Protein AF-A0AB34P4U0-F1 (afdb_monomer)

Mean predicted aligned error: 8.4 Å

Structure (mmCIF, N/CA/C/O backbone):
data_AF-A0AB34P4U0-F1
#
_entry.id   AF-A0AB34P4U0-F1
#
loop_
_atom_site.group_PDB
_atom_site.id
_atom_site.type_symbol
_atom_site.label_atom_id
_atom_site.label_alt_id
_atom_site.label_comp_id
_atom_site.label_asym_id
_atom_site.label_entity_id
_atom_site.label_seq_id
_atom_site.pdbx_PDB_ins_code
_atom_site.Cartn_x
_atom_site.Cartn_y
_atom_site.Cartn_z
_atom_site.occupancy
_atom_site.B_iso_or_equiv
_atom_site.auth_seq_id
_atom_site.auth_comp_id
_atom_site.auth_asym_id
_atom_site.auth_atom_id
_atom_site.pdbx_PDB_model_num
ATOM 1 N N . MET A 1 1 ? 11.676 13.262 -8.058 1.00 59.66 1 MET A N 1
ATOM 2 C CA . MET A 1 1 ? 11.036 12.887 -6.774 1.00 59.66 1 MET A CA 1
ATOM 3 C C . MET A 1 1 ? 10.911 14.036 -5.768 1.00 59.66 1 MET A C 1
ATOM 5 O O . MET A 1 1 ? 10.515 13.788 -4.641 1.00 59.66 1 MET A O 1
ATOM 9 N N . ILE A 1 2 ? 11.193 15.288 -6.144 1.00 65.25 2 ILE A N 1
ATOM 10 C CA . ILE A 1 2 ? 11.276 16.386 -5.168 1.00 65.25 2 ILE A CA 1
ATOM 11 C C . ILE A 1 2 ? 9.886 16.738 -4.607 1.00 65.25 2 ILE A C 1
ATOM 13 O O . ILE A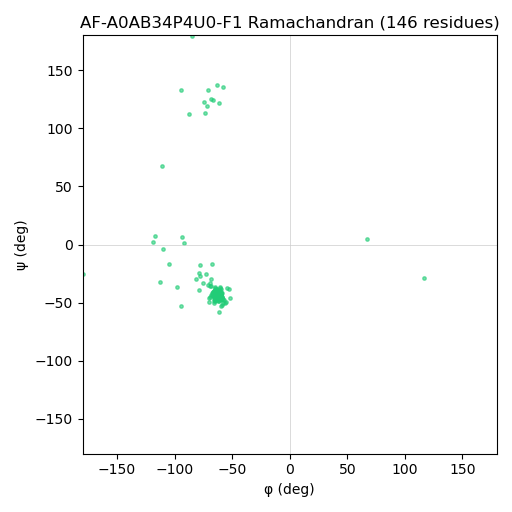 1 2 ? 9.716 16.788 -3.397 1.00 65.25 2 ILE A O 1
ATOM 17 N N . LEU A 1 3 ? 8.862 16.860 -5.457 1.00 67.06 3 LEU A N 1
ATOM 18 C CA . LEU A 1 3 ? 7.540 17.333 -5.025 1.00 67.06 3 LEU A CA 1
ATOM 19 C C . LEU A 1 3 ? 6.797 16.395 -4.039 1.00 67.06 3 LEU A C 1
ATOM 21 O O . LEU A 1 3 ? 6.332 16.893 -3.015 1.00 67.06 3 LEU A O 1
ATOM 25 N N . PRO A 1 4 ? 6.711 15.061 -4.255 1.00 68.62 4 PRO A N 1
ATOM 26 C CA . PRO A 1 4 ? 6.029 14.178 -3.305 1.00 68.62 4 PRO A CA 1
ATOM 27 C C . PRO A 1 4 ? 6.761 14.103 -1.964 1.00 68.62 4 PRO A C 1
ATOM 29 O O . PRO A 1 4 ? 6.124 14.152 -0.922 1.00 68.62 4 PRO A O 1
ATOM 32 N N . CYS A 1 5 ? 8.095 14.033 -1.974 1.00 72.19 5 CYS A N 1
ATOM 33 C CA . CYS A 1 5 ? 8.879 13.928 -0.745 1.00 72.19 5 CYS A CA 1
ATOM 34 C C . CYS A 1 5 ? 8.834 15.211 0.095 1.00 72.19 5 CYS A C 1
ATOM 36 O O . CYS A 1 5 ? 8.801 15.121 1.317 1.00 72.19 5 CYS A O 1
ATOM 38 N N . VAL A 1 6 ? 8.799 16.388 -0.539 1.00 73.44 6 VAL A N 1
ATOM 39 C CA . VAL A 1 6 ? 8.772 17.683 0.164 1.00 73.44 6 VAL A CA 1
ATOM 40 C C . VAL A 1 6 ? 7.443 17.920 0.884 1.00 73.44 6 VAL A C 1
ATOM 42 O O . VAL A 1 6 ? 7.441 18.518 1.952 1.00 73.44 6 VAL A O 1
ATOM 45 N N . ILE A 1 7 ? 6.324 17.432 0.340 1.00 76.38 7 ILE A N 1
ATOM 46 C CA . ILE A 1 7 ? 4.995 17.649 0.934 1.00 76.38 7 ILE A CA 1
ATOM 47 C C . ILE A 1 7 ? 4.605 16.480 1.848 1.00 76.38 7 ILE A C 1
ATOM 49 O O . ILE A 1 7 ? 4.285 16.676 3.019 1.00 76.38 7 ILE A O 1
ATOM 53 N N . LEU A 1 8 ? 4.663 15.245 1.341 1.00 75.88 8 LEU A N 1
ATOM 54 C CA . LEU A 1 8 ? 4.221 14.063 2.089 1.00 75.88 8 LEU A CA 1
ATOM 55 C C . LEU A 1 8 ? 5.241 13.611 3.138 1.00 75.88 8 LEU A C 1
ATOM 57 O O . LEU A 1 8 ? 4.845 13.009 4.129 1.00 75.88 8 LEU A O 1
ATOM 61 N N . GLY A 1 9 ? 6.535 13.884 2.951 1.00 77.38 9 GLY A N 1
ATOM 62 C CA . GLY A 1 9 ? 7.580 13.484 3.899 1.00 77.38 9 GLY A CA 1
ATOM 63 C C . GLY A 1 9 ? 7.393 14.117 5.282 1.00 77.38 9 GLY A C 1
ATOM 64 O O . GLY A 1 9 ? 7.211 13.380 6.255 1.00 77.38 9 GLY A O 1
ATOM 65 N N . PRO A 1 10 ? 7.358 15.461 5.384 1.00 82.12 10 PRO A N 1
ATOM 66 C CA . PRO A 1 10 ? 7.103 16.152 6.646 1.00 82.12 10 PRO A CA 1
ATOM 67 C C . PRO A 1 10 ? 5.752 15.774 7.256 1.00 82.12 10 PRO A C 1
ATOM 69 O O . PRO A 1 10 ? 5.681 15.502 8.450 1.00 82.12 10 PRO A O 1
ATOM 72 N N . MET A 1 11 ? 4.696 15.667 6.441 1.00 79.25 11 MET A N 1
ATOM 73 C CA . MET A 1 11 ? 3.387 15.206 6.915 1.00 79.25 11 MET A CA 1
ATOM 74 C C . MET A 1 11 ? 3.436 13.798 7.519 1.00 79.25 11 MET A C 1
ATOM 76 O O . MET A 1 11 ? 2.844 13.565 8.569 1.00 79.25 11 MET A O 1
ATOM 80 N N . GLY A 1 12 ? 4.147 12.862 6.884 1.00 75.88 12 GLY A N 1
ATOM 81 C CA . GLY A 1 12 ? 4.312 11.501 7.388 1.00 75.88 12 GLY A CA 1
ATOM 82 C C . GLY A 1 12 ? 5.044 11.462 8.731 1.00 75.88 12 GLY A C 1
ATOM 83 O O . GLY A 1 12 ? 4.601 10.764 9.641 1.00 75.88 12 GLY A O 1
ATOM 84 N N . MET A 1 13 ? 6.115 12.252 8.887 1.00 81.81 13 MET A N 1
ATOM 85 C CA . MET A 1 13 ? 6.836 12.367 10.164 1.00 81.81 13 MET A CA 1
ATOM 86 C C . MET A 1 13 ? 5.979 13.012 11.256 1.00 81.81 13 MET A C 1
ATOM 88 O O . MET A 1 13 ? 5.977 12.526 12.384 1.00 81.81 13 MET A O 1
ATOM 92 N N . LEU A 1 14 ? 5.227 14.066 10.926 1.00 83.00 14 LEU A N 1
ATOM 93 C CA . LEU A 1 14 ? 4.339 14.743 11.873 1.00 83.00 14 LEU A CA 1
ATOM 94 C C . LEU A 1 14 ? 3.218 13.821 12.355 1.00 83.00 14 LEU A C 1
ATOM 96 O O . LEU A 1 14 ? 2.983 13.736 13.555 1.00 83.00 14 LEU A O 1
ATOM 100 N N . LEU A 1 15 ? 2.566 13.092 11.447 1.00 79.69 15 LEU A N 1
ATOM 101 C CA . LEU A 1 15 ? 1.505 12.145 11.798 1.00 79.69 15 LEU A CA 1
ATOM 102 C C . LEU A 1 15 ? 2.033 10.986 12.645 1.00 79.69 15 LEU A C 1
ATOM 104 O O . LEU A 1 15 ? 1.398 10.606 13.626 1.00 79.69 15 LEU A O 1
ATOM 108 N N . PHE A 1 16 ? 3.208 10.451 12.310 1.00 77.44 16 PHE A N 1
ATOM 109 C CA . PHE A 1 16 ? 3.815 9.372 13.084 1.00 77.44 16 PHE A CA 1
ATOM 110 C C . PHE A 1 16 ? 4.255 9.838 14.481 1.00 77.44 16 PHE A C 1
ATOM 112 O O . PHE A 1 16 ? 3.978 9.165 15.470 1.00 77.44 16 PHE A O 1
ATOM 119 N N . GLY A 1 17 ? 4.878 11.016 14.581 1.00 79.31 17 GLY A N 1
ATOM 120 C CA . GLY A 1 17 ? 5.289 11.602 15.858 1.00 79.31 17 GLY A CA 1
ATOM 121 C C . GLY A 1 17 ? 4.106 11.980 16.753 1.00 79.31 17 GLY A C 1
ATOM 122 O O . GLY A 1 17 ? 4.093 11.631 17.931 1.00 79.31 17 GLY A O 1
ATOM 123 N N . ALA A 1 18 ? 3.082 12.627 16.188 1.00 77.12 18 ALA A N 1
ATOM 124 C CA . ALA A 1 18 ? 1.852 12.964 16.905 1.00 77.12 18 ALA A CA 1
ATOM 125 C C . ALA A 1 18 ? 1.072 11.710 17.326 1.00 77.12 18 ALA A C 1
ATOM 127 O O . ALA A 1 18 ? 0.506 11.673 18.417 1.00 77.12 18 ALA A O 1
ATOM 128 N N . GLY A 1 19 ? 1.076 10.666 16.491 1.00 76.25 19 GLY A N 1
ATOM 129 C CA . GLY A 1 19 ? 0.485 9.375 16.819 1.00 76.25 19 GLY A CA 1
ATOM 130 C C . GLY A 1 19 ? 1.157 8.723 18.023 1.00 76.25 19 GLY A C 1
ATOM 131 O O . GLY A 1 19 ? 0.465 8.339 18.962 1.00 76.25 19 GLY A O 1
ATOM 132 N N . LEU A 1 20 ? 2.494 8.666 18.047 1.00 80.25 20 LEU A N 1
ATOM 133 C CA . LEU A 1 20 ? 3.237 8.115 19.181 1.00 80.25 20 LEU A CA 1
ATOM 134 C C . LEU A 1 20 ? 2.956 8.892 20.473 1.00 80.25 20 LEU A C 1
ATOM 136 O O . LEU A 1 20 ? 2.626 8.271 21.481 1.00 80.25 20 LEU A O 1
ATOM 140 N N . ASP A 1 21 ? 3.000 10.227 20.446 1.00 79.56 21 ASP A N 1
ATOM 141 C CA . ASP A 1 21 ? 2.720 11.042 21.640 1.00 79.56 21 ASP A CA 1
ATOM 142 C C . ASP A 1 21 ? 1.272 10.856 22.146 1.00 79.56 21 ASP A C 1
ATOM 144 O O . ASP A 1 21 ? 1.030 10.747 23.350 1.00 79.56 21 ASP A O 1
ATOM 148 N N . ALA A 1 22 ? 0.301 10.723 21.235 1.00 74.38 22 ALA A N 1
ATOM 149 C CA . ALA A 1 22 ? -1.103 10.488 21.578 1.00 74.38 22 ALA A CA 1
ATOM 150 C C . ALA A 1 22 ? -1.374 9.079 22.142 1.00 74.38 22 ALA A C 1
ATOM 152 O O . ALA A 1 22 ? -2.211 8.936 23.040 1.00 74.38 22 ALA A O 1
ATOM 153 N N . VAL A 1 23 ? -0.657 8.051 21.662 1.00 72.44 23 VAL A N 1
ATOM 154 C CA . VAL A 1 23 ? -0.749 6.680 22.199 1.00 72.44 23 VAL A CA 1
ATOM 155 C C . VAL A 1 23 ? -0.296 6.629 23.660 1.00 72.44 23 VAL A C 1
ATOM 157 O O . VAL A 1 23 ? -0.932 5.946 24.462 1.00 72.44 23 VAL A O 1
ATOM 160 N N . PHE A 1 24 ? 0.764 7.358 24.023 1.00 70.88 24 PHE A N 1
ATOM 161 C CA . PHE A 1 24 ? 1.325 7.309 25.377 1.00 70.88 24 PHE A CA 1
ATOM 162 C C . PHE A 1 24 ? 0.545 8.123 26.415 1.00 70.88 24 PHE A C 1
ATOM 164 O O . PHE A 1 24 ? 0.637 7.814 27.601 1.00 70.88 24 PHE A O 1
ATOM 171 N N . LYS A 1 25 ? -0.210 9.154 26.008 1.00 67.38 25 LYS A N 1
ATOM 172 C CA . LYS A 1 25 ? -0.768 10.125 26.964 1.00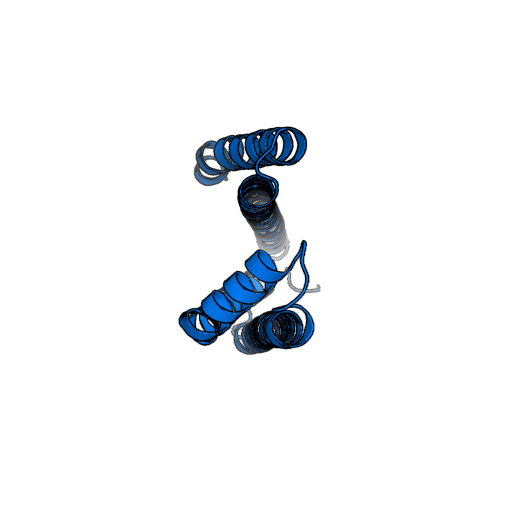 67.38 25 LYS A CA 1
ATOM 173 C C . LYS A 1 25 ? -2.214 9.902 27.393 1.00 67.38 25 LYS A C 1
ATOM 175 O O . LYS A 1 25 ? -2.497 10.203 28.547 1.00 67.38 25 LYS A O 1
ATOM 180 N N . THR A 1 26 ? -3.140 9.446 26.537 1.00 59.41 26 THR A N 1
ATOM 181 C CA . THR A 1 26 ? -4.545 9.160 26.962 1.00 59.41 26 THR A CA 1
ATOM 182 C C . THR A 1 26 ? -5.469 8.641 25.853 1.00 59.41 26 THR A C 1
ATOM 184 O O . THR A 1 26 ? -6.444 7.959 26.148 1.00 59.41 26 THR A O 1
ATOM 187 N N . GLN A 1 27 ? -5.203 8.949 24.578 1.00 61.97 27 GLN A N 1
ATOM 188 C CA . GLN A 1 27 ? -6.109 8.668 23.452 1.00 61.97 27 GLN A CA 1
ATOM 189 C C . GLN A 1 27 ? -5.528 7.580 22.536 1.00 61.97 27 GLN A C 1
ATOM 191 O O . GLN A 1 27 ? -5.172 7.833 21.383 1.00 61.97 27 GLN A O 1
ATOM 196 N N . GLN A 1 28 ? -5.442 6.350 23.057 1.00 68.56 28 GLN A N 1
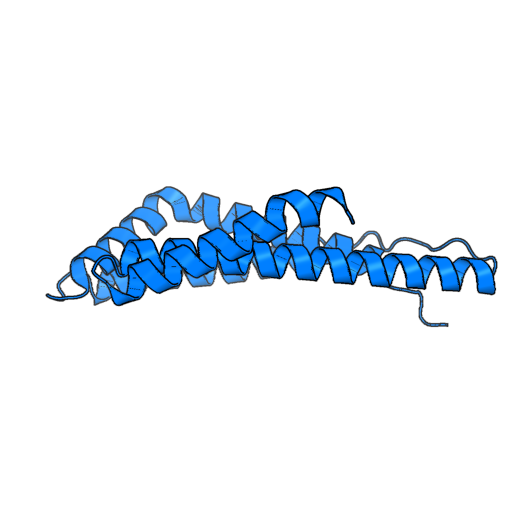ATOM 197 C CA . GLN A 1 28 ? -4.814 5.205 22.377 1.00 68.56 28 GLN A CA 1
ATOM 198 C C . GLN A 1 28 ? -5.361 4.963 20.960 1.00 68.56 28 GLN A C 1
ATOM 200 O O . GLN A 1 28 ? -4.597 4.667 20.044 1.00 68.56 28 GLN A O 1
ATOM 205 N N . LEU A 1 29 ? -6.669 5.139 20.757 1.00 68.62 29 LEU A N 1
ATOM 206 C CA . LEU A 1 29 ? -7.335 4.890 19.476 1.00 68.62 29 LEU A CA 1
ATOM 207 C C . LEU A 1 29 ? -6.944 5.927 18.412 1.00 68.62 29 LEU A C 1
ATOM 209 O O . LEU A 1 29 ? -6.505 5.563 17.322 1.00 68.62 29 LEU A O 1
ATOM 213 N N . MET A 1 30 ? -7.022 7.218 18.745 1.00 72.94 30 MET A N 1
ATOM 214 C CA . MET A 1 30 ? -6.610 8.294 17.836 1.00 72.94 30 MET A CA 1
ATOM 215 C C . MET A 1 30 ? -5.109 8.242 17.552 1.00 72.94 30 MET A C 1
ATOM 217 O O . MET A 1 30 ? -4.692 8.412 16.408 1.00 72.94 30 MET A O 1
ATOM 221 N N . GLY A 1 31 ? -4.297 7.930 18.566 1.00 77.69 31 GLY A N 1
ATOM 222 C CA . GLY A 1 31 ? -2.862 7.737 18.392 1.00 77.69 31 GLY A CA 1
ATOM 223 C C . GLY A 1 31 ? -2.529 6.604 17.415 1.00 77.69 31 GLY A C 1
ATOM 224 O O . GLY A 1 31 ? -1.696 6.785 16.528 1.00 77.69 31 GLY A O 1
ATOM 225 N N . LEU A 1 32 ? -3.232 5.467 17.500 1.00 78.12 32 LEU A N 1
ATOM 226 C CA . LEU A 1 32 ? -3.080 4.361 16.550 1.00 78.12 32 LEU A CA 1
ATOM 227 C C . LEU A 1 32 ? -3.451 4.776 15.123 1.00 78.12 32 LEU A C 1
ATOM 229 O O . LEU A 1 32 ? -2.698 4.479 14.196 1.00 78.12 32 LEU A O 1
ATOM 233 N N . VAL A 1 33 ? -4.564 5.493 14.937 1.00 80.75 33 VAL A N 1
ATOM 234 C CA . VAL A 1 33 ? -4.990 5.981 13.613 1.00 80.75 33 VAL A CA 1
ATOM 235 C C . VAL A 1 33 ? -3.923 6.887 12.991 1.00 80.75 33 VAL A C 1
ATOM 237 O O . VAL A 1 33 ? -3.557 6.694 11.829 1.00 80.75 33 VAL A O 1
ATOM 240 N N . TYR A 1 34 ? -3.365 7.825 13.760 1.00 80.81 34 TYR A N 1
ATOM 241 C CA . TYR A 1 34 ? -2.296 8.706 13.281 1.00 80.81 34 TYR A CA 1
ATOM 242 C C . TYR A 1 34 ? -0.996 7.948 12.971 1.00 80.81 34 TYR A C 1
ATOM 244 O O . TYR A 1 34 ? -0.385 8.191 11.927 1.00 80.81 34 TYR A O 1
ATOM 252 N N . CYS A 1 35 ? -0.615 6.969 13.799 1.00 82.94 35 CYS A N 1
ATOM 253 C CA . CYS A 1 35 ? 0.530 6.091 13.537 1.00 82.94 35 CYS A CA 1
ATOM 254 C C . CYS A 1 35 ? 0.363 5.288 12.239 1.00 82.94 35 CYS A C 1
ATOM 256 O O . CYS A 1 35 ? 1.279 5.254 11.413 1.00 82.94 35 CYS A 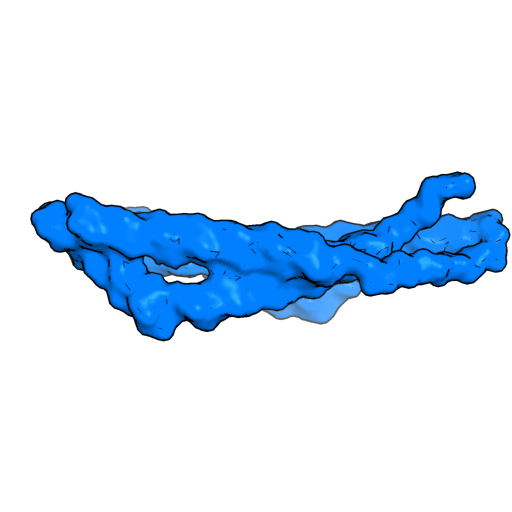O 1
ATOM 258 N N . PHE A 1 36 ? -0.807 4.674 12.024 1.00 83.12 36 PHE A N 1
ATOM 259 C CA . PHE A 1 36 ? -1.108 3.956 10.783 1.00 83.12 36 PHE A CA 1
ATOM 260 C C . PHE A 1 36 ? -1.068 4.888 9.569 1.00 83.12 36 PHE A C 1
ATOM 262 O O . PHE A 1 36 ? -0.471 4.535 8.551 1.00 83.12 36 PHE A O 1
ATOM 269 N N . GLY A 1 37 ? -1.626 6.097 9.683 1.00 83.44 37 GLY A N 1
ATOM 270 C CA . GLY A 1 37 ? -1.546 7.117 8.636 1.00 83.44 37 GLY A CA 1
ATOM 271 C C . GLY A 1 37 ? -0.102 7.486 8.280 1.00 83.44 37 GLY A C 1
ATOM 272 O O . GLY A 1 37 ? 0.267 7.483 7.104 1.00 83.44 37 GLY A O 1
ATOM 273 N N . GLY A 1 38 ? 0.743 7.724 9.289 1.00 81.44 38 GLY A N 1
ATOM 274 C CA . GLY A 1 38 ? 2.169 8.002 9.101 1.00 81.44 38 GLY A CA 1
ATOM 275 C C . GLY A 1 38 ? 2.916 6.860 8.401 1.00 81.44 38 GLY A C 1
ATOM 276 O O . GLY A 1 38 ? 3.641 7.095 7.432 1.00 81.44 38 GLY A O 1
ATOM 277 N N . LEU A 1 39 ? 2.686 5.609 8.820 1.00 86.12 39 LEU A N 1
ATOM 278 C CA . LEU A 1 39 ? 3.287 4.419 8.198 1.00 86.12 39 LEU A CA 1
ATOM 279 C C . LEU A 1 39 ? 2.845 4.224 6.740 1.00 86.12 39 LEU A C 1
ATOM 281 O O . LEU A 1 39 ? 3.660 3.864 5.884 1.00 86.12 39 LEU A O 1
ATOM 285 N N . LEU A 1 40 ? 1.574 4.484 6.424 1.00 85.12 40 LEU A N 1
ATOM 286 C CA . LEU A 1 40 ? 1.065 4.411 5.052 1.00 85.12 40 LEU A CA 1
ATOM 287 C C . LEU A 1 40 ? 1.729 5.453 4.145 1.00 85.12 40 LEU A C 1
ATOM 289 O O . LEU A 1 40 ? 2.138 5.130 3.031 1.00 85.12 40 LEU A O 1
ATOM 293 N N . ILE A 1 41 ? 1.912 6.681 4.631 1.00 84.75 41 ILE A N 1
ATOM 294 C CA . ILE A 1 41 ? 2.602 7.732 3.874 1.00 84.75 41 ILE A CA 1
ATOM 295 C C . ILE A 1 41 ? 4.076 7.365 3.657 1.00 84.75 41 ILE A C 1
ATOM 297 O O . ILE A 1 41 ? 4.592 7.488 2.543 1.00 84.75 41 ILE A O 1
ATOM 301 N N . PHE A 1 42 ? 4.752 6.859 4.690 1.00 83.69 42 PHE A N 1
ATOM 302 C CA . PHE A 1 42 ? 6.161 6.480 4.600 1.00 83.69 42 PHE A CA 1
ATOM 303 C C . PHE A 1 42 ? 6.390 5.296 3.647 1.00 83.69 42 PHE A C 1
ATOM 305 O O . PHE A 1 42 ? 7.295 5.320 2.805 1.00 83.69 42 PHE A O 1
ATOM 312 N N . SER A 1 43 ? 5.536 4.273 3.722 1.00 84.69 43 SER A N 1
ATOM 313 C CA . SER A 1 43 ? 5.582 3.125 2.809 1.00 84.69 43 SER A CA 1
ATOM 314 C C . SER A 1 43 ? 5.278 3.534 1.365 1.00 84.69 43 SER A C 1
ATOM 316 O O . SER A 1 43 ? 5.978 3.096 0.450 1.00 84.69 43 SER A O 1
ATOM 318 N N . PHE A 1 44 ? 4.323 4.442 1.145 1.00 86.31 44 PHE A N 1
ATOM 319 C CA . PHE A 1 44 ? 4.037 5.005 -0.174 1.00 86.31 44 PHE A CA 1
ATOM 320 C C . PHE A 1 44 ? 5.235 5.765 -0.765 1.00 86.31 44 PHE A C 1
ATOM 322 O O . PHE A 1 44 ? 5.595 5.550 -1.926 1.00 86.31 44 PHE A O 1
ATOM 329 N N . LEU A 1 45 ? 5.897 6.615 0.026 1.00 86.50 45 LEU A N 1
ATOM 330 C CA . LEU A 1 45 ? 7.105 7.329 -0.401 1.00 86.50 45 LEU A CA 1
ATOM 331 C C . LEU A 1 45 ? 8.248 6.364 -0.741 1.00 86.50 45 LEU A C 1
ATOM 333 O O . LEU A 1 45 ? 8.881 6.499 -1.790 1.00 86.50 45 LEU A O 1
ATOM 337 N N . THR A 1 46 ? 8.463 5.348 0.097 1.00 86.94 46 THR A N 1
ATOM 338 C CA . THR A 1 46 ? 9.467 4.296 -0.136 1.00 86.94 46 THR A CA 1
ATOM 339 C C . THR A 1 46 ? 9.180 3.518 -1.423 1.00 86.94 46 THR A C 1
ATOM 341 O O . THR A 1 46 ? 10.081 3.250 -2.227 1.00 86.94 46 THR A O 1
ATOM 344 N N . PHE A 1 47 ? 7.911 3.196 -1.672 1.00 87.88 47 PHE A N 1
ATOM 345 C CA . PHE A 1 47 ? 7.476 2.550 -2.904 1.00 87.88 47 PHE A CA 1
ATOM 346 C C . PHE A 1 47 ? 7.752 3.430 -4.131 1.00 87.88 47 PHE A C 1
ATOM 348 O O . PHE A 1 47 ? 8.335 2.957 -5.109 1.00 87.88 47 PHE A O 1
ATOM 355 N N . CYS A 1 48 ? 7.427 4.724 -4.063 1.00 87.44 48 CYS A N 1
ATOM 356 C CA . CYS A 1 48 ? 7.738 5.682 -5.125 1.00 87.44 48 CYS A CA 1
ATOM 357 C C . CYS A 1 48 ? 9.248 5.783 -5.389 1.00 87.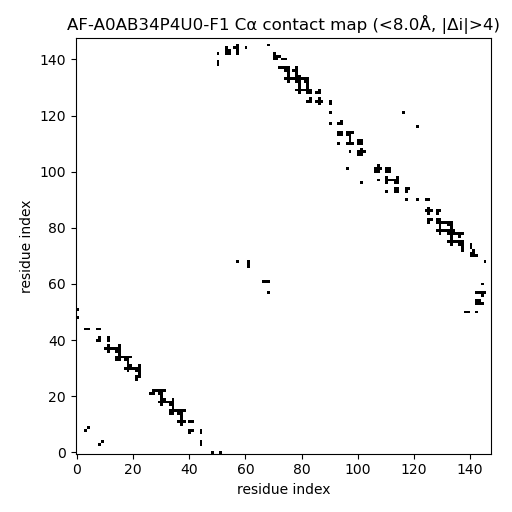44 48 CYS A C 1
ATOM 359 O O . CYS A 1 48 ? 9.662 5.825 -6.549 1.00 87.44 48 CYS A O 1
ATOM 361 N N . LEU A 1 49 ? 10.072 5.776 -4.334 1.00 86.38 49 LEU A N 1
ATO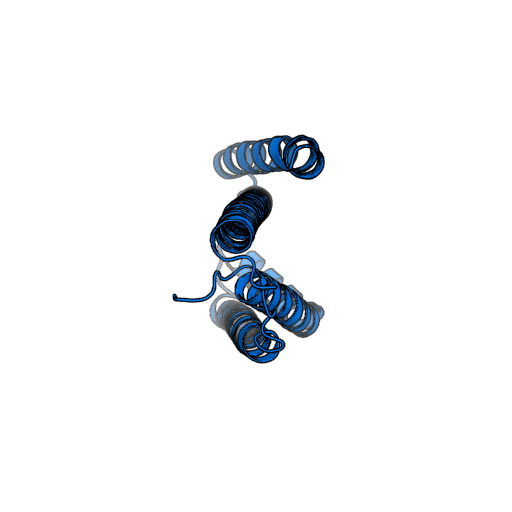M 362 C CA . LEU A 1 49 ? 11.532 5.785 -4.450 1.00 86.38 49 LEU A CA 1
ATOM 363 C C . LEU A 1 49 ? 12.042 4.549 -5.175 1.00 86.38 49 LEU A C 1
ATOM 365 O O . LEU A 1 49 ? 12.850 4.647 -6.098 1.00 86.38 49 LEU A O 1
ATOM 369 N N . THR A 1 50 ? 11.505 3.391 -4.814 1.00 88.88 50 THR A N 1
ATOM 370 C CA . THR A 1 50 ? 11.892 2.128 -5.435 1.00 88.88 50 THR A CA 1
ATOM 371 C C . THR A 1 50 ? 11.501 2.105 -6.912 1.00 88.88 50 THR A C 1
ATOM 373 O O . THR A 1 50 ? 12.317 1.740 -7.757 1.00 88.88 50 THR A O 1
ATOM 376 N N . LEU A 1 51 ? 10.294 2.564 -7.262 1.00 88.38 51 LEU A N 1
ATOM 377 C CA . LEU A 1 51 ? 9.884 2.702 -8.663 1.00 88.38 51 LEU A CA 1
ATOM 378 C C . LEU A 1 51 ? 10.790 3.664 -9.439 1.00 88.38 51 LEU A C 1
ATOM 380 O O . LEU A 1 51 ? 11.123 3.386 -10.590 1.00 88.38 51 LEU A O 1
ATOM 384 N N . HIS A 1 52 ? 11.215 4.767 -8.820 1.00 87.88 52 HIS A N 1
ATOM 385 C CA . HIS A 1 52 ? 12.118 5.725 -9.448 1.00 87.88 52 HIS A CA 1
ATOM 386 C C . HIS A 1 52 ? 13.492 5.111 -9.736 1.00 87.88 52 HIS A C 1
ATOM 388 O O . HIS A 1 52 ? 13.968 5.203 -10.866 1.00 87.88 52 HIS A O 1
ATOM 394 N N . ILE A 1 53 ? 14.092 4.418 -8.762 1.00 87.56 53 ILE A N 1
ATOM 395 C CA . ILE A 1 53 ? 15.376 3.718 -8.938 1.00 87.56 53 ILE A CA 1
ATOM 396 C C . ILE A 1 53 ? 15.269 2.684 -10.062 1.00 87.56 53 ILE A C 1
ATOM 398 O O . ILE A 1 53 ? 16.121 2.630 -10.948 1.00 87.56 53 ILE A O 1
ATOM 402 N N . ARG A 1 54 ? 14.193 1.893 -10.078 1.00 88.81 54 ARG A N 1
ATOM 403 C CA . ARG A 1 54 ? 13.969 0.892 -11.127 1.00 88.81 54 ARG A CA 1
ATOM 404 C C . ARG A 1 54 ? 13.781 1.530 -12.505 1.00 88.81 54 ARG A C 1
ATOM 406 O O . ARG A 1 54 ? 14.336 1.036 -13.481 1.00 88.81 54 ARG A O 1
ATOM 413 N N . ALA A 1 55 ? 13.087 2.663 -12.594 1.00 86.56 55 ALA A N 1
ATOM 414 C CA . ALA A 1 55 ? 12.979 3.419 -13.841 1.00 86.56 55 ALA A CA 1
ATOM 415 C C . ALA A 1 55 ? 14.349 3.923 -14.341 1.00 86.56 55 ALA A C 1
ATOM 417 O O . ALA A 1 55 ? 14.632 3.816 -15.534 1.00 86.56 55 ALA A O 1
ATOM 418 N N . GLN A 1 56 ? 15.227 4.392 -13.444 1.00 87.81 56 GLN A N 1
ATOM 419 C CA . GLN A 1 56 ? 16.604 4.769 -13.798 1.00 87.81 56 GLN A CA 1
ATOM 420 C C . GLN A 1 56 ? 17.417 3.566 -14.304 1.00 87.81 56 GLN A C 1
ATOM 422 O O . GLN A 1 56 ? 18.163 3.685 -15.274 1.00 87.81 56 GLN A O 1
ATOM 427 N N . GLN A 1 57 ? 17.237 2.384 -13.707 1.00 87.56 57 GLN A N 1
ATOM 428 C CA . GLN A 1 57 ? 17.889 1.153 -14.169 1.00 87.56 57 GLN A CA 1
ATOM 429 C C . GLN A 1 57 ? 17.417 0.730 -15.567 1.00 87.56 57 GLN A C 1
ATOM 431 O O . GLN A 1 57 ? 18.239 0.342 -16.396 1.00 87.56 57 GLN A O 1
ATOM 436 N N . VAL A 1 58 ? 16.114 0.835 -15.854 1.00 87.50 58 VAL A N 1
ATOM 437 C CA . VAL A 1 58 ? 15.560 0.569 -17.195 1.00 87.50 58 VAL A CA 1
ATOM 438 C C . VAL A 1 58 ? 16.140 1.541 -18.222 1.00 87.50 58 VAL A C 1
ATOM 440 O O . VAL A 1 58 ? 16.514 1.121 -19.315 1.00 87.50 58 VAL A O 1
ATOM 443 N N . TRP A 1 59 ? 16.270 2.821 -17.865 1.00 86.12 59 TRP A N 1
ATOM 444 C CA . TRP A 1 59 ? 16.899 3.821 -18.725 1.00 86.12 59 TRP A CA 1
ATOM 445 C C . TRP A 1 59 ? 18.372 3.497 -19.000 1.00 86.12 59 TRP A C 1
ATOM 447 O O . TRP A 1 59 ? 18.798 3.466 -20.151 1.00 86.12 59 TRP A O 1
ATOM 457 N N . ALA A 1 60 ? 19.141 3.162 -17.962 1.00 87.88 60 ALA A N 1
ATOM 458 C CA . ALA A 1 60 ? 20.536 2.758 -18.115 1.00 87.88 60 ALA A CA 1
ATOM 459 C C . ALA A 1 60 ? 20.688 1.504 -18.996 1.00 87.88 60 ALA A C 1
ATOM 461 O O . ALA A 1 60 ? 21.610 1.422 -19.807 1.00 87.88 60 ALA A O 1
ATOM 462 N N . TRP A 1 61 ? 19.774 0.535 -18.876 1.00 88.31 61 TRP A N 1
ATOM 463 C CA . TRP A 1 61 ? 19.732 -0.641 -19.749 1.00 88.31 61 TRP A CA 1
ATOM 464 C C . TRP A 1 61 ? 19.428 -0.269 -21.207 1.00 88.31 61 TRP A C 1
ATOM 466 O O . TRP A 1 61 ? 20.099 -0.767 -22.115 1.00 88.31 61 TRP A O 1
ATOM 476 N N . HIS A 1 62 ? 18.466 0.630 -21.433 1.00 87.00 62 HIS A N 1
ATOM 477 C CA . HIS A 1 62 ? 18.111 1.120 -22.766 1.00 87.00 62 HIS A CA 1
ATOM 478 C C . HIS A 1 62 ? 19.307 1.795 -23.448 1.00 87.00 62 HIS A C 1
ATOM 480 O O . HIS A 1 62 ? 19.654 1.429 -24.568 1.00 87.00 62 HIS A O 1
ATOM 486 N N . VAL A 1 63 ? 20.001 2.694 -22.740 1.00 88.62 63 VAL A N 1
ATOM 487 C CA . VAL A 1 63 ? 21.197 3.390 -23.249 1.00 88.62 63 VAL A CA 1
ATOM 488 C C . VAL A 1 63 ? 22.323 2.409 -23.600 1.00 88.62 63 VAL A C 1
ATOM 490 O O . VAL A 1 63 ? 23.020 2.608 -24.588 1.00 88.62 63 VAL A O 1
ATOM 493 N N . ARG A 1 64 ? 22.491 1.323 -22.833 1.00 88.06 64 ARG A N 1
ATOM 494 C CA . ARG A 1 64 ? 23.537 0.314 -23.090 1.00 88.06 64 ARG A CA 1
ATOM 495 C C . ARG A 1 64 ? 23.232 -0.620 -24.259 1.00 88.06 64 ARG A C 1
ATOM 497 O O . ARG A 1 64 ? 24.159 -1.103 -24.895 1.00 88.06 64 ARG A O 1
ATOM 504 N N . THR A 1 65 ? 21.962 -0.940 -24.496 1.00 87.12 65 THR A N 1
ATOM 505 C CA . THR A 1 65 ? 21.562 -1.967 -25.476 1.00 87.12 65 THR A CA 1
ATOM 506 C C . THR A 1 65 ? 20.988 -1.394 -26.767 1.00 87.12 65 THR A C 1
ATOM 508 O O . THR A 1 65 ? 20.864 -2.127 -27.745 1.00 87.12 65 THR A O 1
ATOM 511 N N . GLY A 1 66 ? 20.587 -0.119 -26.775 1.00 85.44 66 GLY A N 1
ATOM 512 C CA . GLY A 1 66 ? 19.893 0.522 -27.895 1.00 85.44 66 GLY A CA 1
ATOM 513 C C . GLY A 1 66 ? 18.482 -0.024 -28.159 1.00 85.44 66 GLY A C 1
ATOM 514 O O . GLY A 1 66 ? 17.842 0.371 -29.130 1.00 85.44 66 GLY A O 1
ATOM 515 N N . ARG A 1 67 ? 17.970 -0.940 -27.323 1.00 82.69 67 ARG A N 1
ATOM 516 C CA . ARG A 1 67 ? 16.670 -1.603 -27.519 1.00 82.69 67 ARG A CA 1
ATOM 517 C C . ARG A 1 67 ? 15.561 -0.887 -26.768 1.00 82.69 67 ARG A C 1
ATOM 519 O O . ARG A 1 67 ? 15.702 -0.607 -25.581 1.00 82.69 67 ARG A O 1
ATOM 526 N N . ILE A 1 68 ? 14.428 -0.643 -27.423 1.00 82.19 68 ILE A N 1
ATOM 527 C CA . ILE A 1 68 ? 13.264 0.005 -26.800 1.00 82.19 68 ILE A CA 1
ATOM 528 C C . ILE A 1 68 ? 12.645 -0.940 -25.749 1.00 82.19 68 ILE A C 1
ATOM 530 O O . ILE A 1 68 ? 12.314 -2.081 -26.085 1.00 82.19 68 ILE A O 1
ATOM 534 N N . PRO A 1 69 ? 12.467 -0.508 -24.484 1.00 76.75 69 PRO A N 1
ATOM 535 C CA . PRO A 1 69 ? 11.862 -1.345 -23.453 1.00 76.75 69 PRO A CA 1
ATOM 536 C C . PRO A 1 69 ? 10.387 -1.627 -23.769 1.00 76.75 69 PRO A C 1
ATOM 538 O O . PRO A 1 69 ? 9.578 -0.712 -23.926 1.00 76.75 69 PRO A O 1
ATOM 541 N N . TYR A 1 70 ? 10.015 -2.909 -23.830 1.00 75.56 70 TYR A N 1
ATOM 542 C CA . TYR A 1 70 ? 8.620 -3.317 -23.989 1.00 75.56 70 TYR A CA 1
ATOM 543 C C . TYR A 1 70 ? 7.935 -3.429 -22.626 1.00 75.56 70 TYR A C 1
ATOM 545 O O . TYR A 1 70 ? 8.232 -4.317 -21.823 1.00 75.56 70 TYR A O 1
ATOM 553 N N . PHE A 1 71 ? 6.980 -2.540 -22.361 1.00 71.12 71 PHE A N 1
ATOM 554 C CA . PHE A 1 71 ? 6.231 -2.552 -21.109 1.00 71.12 71 PHE A CA 1
ATOM 555 C C . PHE A 1 71 ? 5.250 -3.726 -21.060 1.00 71.12 71 PHE A C 1
ATOM 557 O O . PHE A 1 71 ? 4.307 -3.815 -21.851 1.00 71.12 71 PHE A O 1
ATOM 564 N N . ARG A 1 72 ? 5.426 -4.613 -20.075 1.00 73.44 72 ARG A N 1
ATOM 565 C CA . ARG A 1 72 ? 4.518 -5.743 -19.844 1.00 73.44 72 ARG A CA 1
ATOM 566 C C . ARG A 1 72 ? 3.110 -5.205 -19.523 1.00 73.44 72 ARG A C 1
ATOM 568 O O . ARG A 1 72 ? 2.927 -4.421 -18.594 1.00 73.44 72 ARG A O 1
ATOM 575 N N . LYS A 1 73 ? 2.104 -5.594 -20.319 1.00 68.12 73 LYS A N 1
ATOM 576 C CA . LYS A 1 73 ? 0.721 -5.074 -20.208 1.00 68.12 73 LYS A CA 1
ATOM 577 C C . LYS A 1 73 ? -0.092 -5.692 -19.055 1.00 68.12 73 LYS A C 1
ATOM 579 O O . LYS A 1 73 ? -1.101 -5.109 -18.662 1.00 68.12 73 LYS A O 1
ATOM 584 N N . GLY A 1 74 ? 0.346 -6.833 -18.517 1.00 73.94 74 GLY A N 1
ATOM 585 C CA . GLY A 1 74 ? -0.300 -7.546 -17.406 1.00 73.94 74 GLY A CA 1
ATOM 586 C C . GLY A 1 74 ? 0.099 -7.038 -16.013 1.00 73.94 74 GLY A C 1
ATOM 587 O O . GLY A 1 74 ? 0.899 -6.120 -15.883 1.00 73.94 74 GLY A O 1
ATOM 588 N N . GLY A 1 75 ? -0.471 -7.641 -14.964 1.00 80.44 75 GLY A N 1
ATOM 589 C CA . GLY A 1 75 ? -0.085 -7.395 -13.563 1.00 80.44 75 GLY A CA 1
ATOM 590 C C . GLY A 1 75 ? -1.178 -6.776 -12.693 1.00 80.44 75 GLY A C 1
ATOM 591 O O . GLY A 1 75 ? -1.246 -7.095 -11.509 1.00 80.44 75 GLY A O 1
ATOM 592 N N . PHE A 1 76 ? -2.090 -5.991 -13.283 1.00 89.06 76 PHE A N 1
ATOM 593 C CA . PHE A 1 76 ? -3.198 -5.371 -12.544 1.00 89.06 76 PHE A CA 1
ATOM 594 C C . PHE A 1 76 ? -4.095 -6.410 -11.878 1.00 89.06 76 PHE A C 1
ATOM 596 O O . PHE A 1 76 ? -4.269 -6.360 -10.673 1.00 89.06 76 PHE A O 1
ATOM 603 N N . LEU A 1 77 ? -4.598 -7.390 -12.637 1.00 88.31 77 LEU A N 1
ATOM 604 C CA . LEU A 1 77 ? -5.525 -8.393 -12.106 1.00 88.31 77 LEU A CA 1
ATOM 605 C C . LEU A 1 77 ? -4.903 -9.209 -10.963 1.00 88.31 77 LEU A C 1
ATOM 607 O O . LEU A 1 77 ? -5.569 -9.491 -9.977 1.00 88.31 77 LEU A O 1
ATOM 611 N N . LYS A 1 78 ? -3.604 -9.528 -11.060 1.00 88.81 78 LYS A N 1
ATOM 612 C CA . LYS A 1 78 ? -2.871 -10.224 -9.991 1.00 88.81 78 LYS A CA 1
ATOM 613 C C . LYS A 1 78 ? -2.787 -9.366 -8.728 1.00 88.81 78 LYS A C 1
ATOM 615 O O . LYS A 1 78 ? -3.043 -9.866 -7.642 1.00 88.81 78 LYS A O 1
ATOM 620 N N . GLY A 1 79 ? -2.449 -8.083 -8.876 1.00 87.31 79 GLY A N 1
ATOM 621 C CA . GLY A 1 79 ? -2.427 -7.147 -7.751 1.00 87.31 79 GLY A CA 1
ATOM 622 C C . GLY A 1 79 ? -3.818 -6.902 -7.168 1.00 87.31 79 GLY A C 1
ATOM 623 O O . GLY A 1 79 ? -3.971 -6.888 -5.956 1.00 87.31 79 GLY A O 1
ATOM 624 N N . ALA A 1 80 ? -4.837 -6.789 -8.016 1.00 90.00 80 ALA A N 1
ATOM 625 C CA . ALA A 1 80 ? -6.224 -6.611 -7.614 1.00 90.00 80 ALA A CA 1
ATOM 626 C C . ALA A 1 80 ? -6.721 -7.809 -6.802 1.00 90.00 80 ALA A C 1
ATOM 628 O O . ALA A 1 80 ? -7.298 -7.625 -5.741 1.00 90.00 80 ALA A O 1
ATOM 629 N N . LEU A 1 81 ? -6.420 -9.033 -7.237 1.00 92.06 81 LEU A N 1
ATOM 630 C CA . LEU A 1 81 ? -6.802 -10.246 -6.516 1.00 92.06 81 LEU A CA 1
ATOM 631 C C . LEU A 1 81 ? -6.150 -10.302 -5.125 1.00 92.06 81 LEU A C 1
ATOM 633 O O . LEU A 1 81 ? -6.824 -10.603 -4.144 1.00 92.06 81 LEU A O 1
ATOM 637 N N . VAL A 1 82 ? -4.870 -9.925 -5.016 1.00 91.62 82 VAL A N 1
ATOM 638 C CA . VAL A 1 82 ? -4.183 -9.810 -3.718 1.00 91.62 82 VAL A CA 1
ATOM 639 C C . VAL A 1 82 ? -4.803 -8.705 -2.856 1.00 91.62 82 VAL A C 1
ATOM 641 O O . VAL A 1 82 ? -5.108 -8.949 -1.694 1.00 91.62 82 VAL A O 1
ATOM 644 N N . GLY A 1 83 ? -5.030 -7.511 -3.410 1.00 88.19 83 GLY A N 1
ATOM 645 C CA . GLY A 1 83 ? -5.627 -6.387 -2.681 1.00 88.19 83 GLY A CA 1
ATOM 646 C C . GLY A 1 83 ? -7.044 -6.681 -2.192 1.00 88.19 83 GLY A C 1
ATOM 647 O O . GLY A 1 83 ? -7.371 -6.380 -1.047 1.00 88.19 83 GLY A O 1
ATOM 648 N N . GLY A 1 84 ? -7.855 -7.336 -3.022 1.00 87.94 84 GLY A N 1
ATOM 649 C CA . GLY A 1 84 ? -9.198 -7.782 -2.670 1.00 87.94 84 GLY A CA 1
ATOM 650 C C . GLY A 1 84 ? -9.186 -8.872 -1.605 1.00 87.94 84 GLY A C 1
ATOM 651 O O . GLY A 1 84 ? -9.955 -8.790 -0.654 1.00 87.94 84 GLY A O 1
ATOM 652 N N . GLY A 1 85 ? -8.270 -9.842 -1.700 1.00 89.81 85 GLY A N 1
ATOM 653 C CA . GLY A 1 85 ? -8.090 -10.873 -0.675 1.00 89.81 85 GLY A CA 1
ATOM 654 C C . GLY A 1 85 ? -7.679 -10.295 0.682 1.00 89.81 85 GLY A C 1
ATOM 655 O O . GLY A 1 85 ? -8.263 -10.652 1.702 1.00 89.81 85 GLY A O 1
ATOM 656 N N . VAL A 1 86 ? -6.730 -9.353 0.700 1.00 89.81 86 VAL A N 1
ATOM 657 C CA . VAL A 1 86 ? -6.315 -8.649 1.926 1.00 89.81 86 VAL A CA 1
ATOM 658 C C . VAL A 1 86 ? -7.463 -7.815 2.496 1.00 89.81 86 VAL A C 1
ATOM 660 O O . VAL A 1 86 ? -7.714 -7.868 3.697 1.00 89.81 86 VAL A O 1
ATOM 663 N N . GLY A 1 87 ? -8.195 -7.089 1.645 1.00 87.62 87 GLY A N 1
ATOM 664 C CA . GLY A 1 87 ? -9.366 -6.321 2.067 1.00 87.62 87 GLY A CA 1
ATOM 665 C C . GLY A 1 87 ? -10.456 -7.206 2.670 1.00 87.62 87 GLY A C 1
ATOM 666 O O . GLY A 1 87 ? -10.983 -6.886 3.730 1.00 87.62 87 GLY A O 1
ATOM 667 N N . LEU A 1 88 ? -10.751 -8.347 2.042 1.00 88.94 88 LEU A N 1
ATOM 668 C CA . LEU A 1 88 ? -11.724 -9.316 2.546 1.00 88.94 88 LEU A CA 1
ATOM 669 C C . LEU A 1 88 ? -11.291 -9.904 3.887 1.00 88.94 88 LEU A C 1
ATOM 671 O O . LEU A 1 88 ? -12.103 -9.969 4.804 1.00 88.94 88 LEU A O 1
ATOM 675 N N . ALA A 1 89 ? -10.022 -10.292 4.024 1.00 90.12 89 ALA A N 1
ATOM 676 C CA . ALA A 1 89 ? -9.490 -10.812 5.279 1.00 90.12 89 ALA A CA 1
ATOM 677 C C . ALA A 1 89 ? -9.569 -9.773 6.409 1.00 90.12 89 ALA A C 1
ATOM 679 O O . ALA A 1 89 ? -9.930 -10.122 7.532 1.00 90.12 89 ALA A O 1
ATOM 680 N N . ALA A 1 90 ? -9.290 -8.499 6.112 1.00 85.75 90 ALA A N 1
ATOM 681 C CA . ALA A 1 90 ? -9.401 -7.408 7.077 1.00 85.75 90 ALA A CA 1
ATOM 682 C C . ALA A 1 90 ? -10.856 -7.177 7.517 1.00 85.75 90 ALA A C 1
ATOM 684 O O . ALA A 1 90 ? -11.139 -7.176 8.712 1.00 85.75 90 ALA A O 1
ATOM 685 N N . VAL A 1 91 ? -11.786 -7.060 6.562 1.00 87.75 91 VAL A N 1
ATOM 686 C CA . VAL A 1 91 ? -13.229 -6.895 6.824 1.00 87.75 91 VAL A CA 1
ATOM 687 C C . VAL A 1 91 ? -13.769 -8.081 7.623 1.00 87.75 91 VAL A C 1
ATOM 689 O O . VAL A 1 91 ? -14.433 -7.900 8.640 1.00 87.75 91 VAL A O 1
ATOM 692 N N . PHE A 1 92 ? -13.434 -9.306 7.223 1.00 87.56 92 PHE A N 1
ATOM 693 C CA . PHE A 1 92 ? -13.848 -10.507 7.942 1.00 87.56 92 PHE A CA 1
ATOM 694 C C . PHE A 1 92 ? -13.277 -10.550 9.365 1.00 87.56 92 PHE A C 1
ATOM 696 O O . PHE A 1 92 ? -14.007 -10.834 10.313 1.00 87.56 92 PHE A O 1
ATOM 703 N N . GLY A 1 93 ? -11.996 -10.212 9.539 1.00 85.19 93 GLY A N 1
ATOM 704 C CA . GLY A 1 93 ? -11.360 -10.122 10.852 1.00 85.19 93 GLY A CA 1
ATOM 705 C C . GLY A 1 93 ? -12.060 -9.118 11.768 1.00 85.19 93 GLY A C 1
ATOM 706 O O . GLY A 1 93 ? -12.371 -9.446 12.911 1.00 85.19 93 GLY A O 1
ATOM 707 N N . CYS A 1 94 ? -12.386 -7.929 11.259 1.00 84.19 94 CYS A N 1
ATOM 708 C CA . CYS A 1 94 ? -13.121 -6.918 12.015 1.00 84.19 94 CYS A CA 1
ATOM 709 C C . CYS A 1 94 ? -14.551 -7.364 12.364 1.00 84.19 94 CYS A C 1
ATOM 711 O O . CYS A 1 94 ? -14.998 -7.119 13.483 1.00 84.19 94 CYS A O 1
ATOM 713 N N . ALA A 1 95 ? -15.242 -8.077 11.469 1.00 83.94 95 ALA A N 1
ATOM 714 C CA . ALA A 1 95 ? -16.561 -8.644 11.755 1.00 83.94 95 ALA A CA 1
ATOM 715 C C . ALA A 1 95 ? -16.509 -9.709 12.867 1.00 83.94 95 ALA A C 1
ATOM 717 O O . ALA A 1 95 ? -17.327 -9.686 13.786 1.00 83.94 95 ALA A O 1
ATOM 718 N N . VAL A 1 96 ? -15.523 -10.614 12.822 1.00 85.25 96 VAL A N 1
ATOM 719 C CA . VAL A 1 96 ? -15.327 -11.658 13.843 1.00 85.25 96 VAL A CA 1
ATOM 720 C C . VAL A 1 96 ? -14.941 -11.055 15.193 1.00 85.25 96 VAL A C 1
ATOM 722 O O . VAL A 1 96 ? -15.441 -11.503 16.225 1.00 85.25 96 VAL A O 1
ATOM 725 N N . LEU A 1 97 ? -14.071 -10.041 15.200 1.00 82.25 97 LEU A N 1
ATOM 726 C CA . LEU A 1 97 ? -13.694 -9.326 16.420 1.00 82.25 97 LEU A CA 1
ATOM 727 C C . LEU A 1 97 ? -14.895 -8.599 17.028 1.00 82.25 97 LEU A C 1
ATOM 729 O O . LEU A 1 97 ? -15.114 -8.708 18.230 1.00 82.25 97 LEU A O 1
ATOM 733 N N . GLY A 1 98 ? -15.707 -7.940 16.199 1.00 79.94 98 GLY A N 1
ATOM 734 C CA . GLY A 1 98 ? -16.967 -7.332 16.616 1.00 79.94 98 GLY A CA 1
ATOM 735 C C . GLY A 1 98 ? -17.906 -8.336 17.274 1.00 79.94 98 GLY A C 1
ATOM 736 O O . GLY A 1 98 ? -18.350 -8.118 18.393 1.00 79.94 98 GLY A O 1
ATOM 737 N N . TRP A 1 99 ? -18.134 -9.479 16.626 1.00 78.88 99 TRP A N 1
ATOM 738 C CA . TRP A 1 99 ? -19.008 -10.527 17.154 1.00 78.88 99 TRP A CA 1
ATOM 739 C C . TRP A 1 99 ? -18.506 -11.127 18.474 1.00 78.88 99 TRP A C 1
ATOM 741 O O . TRP A 1 99 ? -19.292 -11.364 19.385 1.00 78.88 99 TRP A O 1
ATOM 751 N N . LYS A 1 100 ? -17.198 -11.392 18.590 1.00 81.62 100 LYS A N 1
ATOM 752 C CA . LYS A 1 100 ? -16.626 -12.068 19.767 1.00 81.62 100 LYS A CA 1
ATOM 753 C C . LYS A 1 100 ? -16.369 -11.151 20.958 1.00 81.62 100 LYS A C 1
ATOM 755 O O . LYS A 1 100 ? -16.382 -11.634 22.084 1.00 81.62 100 LYS A O 1
ATOM 760 N N . PHE A 1 101 ? -16.084 -9.872 20.723 1.00 80.88 101 PHE A N 1
ATOM 761 C CA . PHE A 1 101 ? -15.620 -8.950 21.762 1.00 80.88 101 PHE A CA 1
ATOM 762 C C . PHE A 1 101 ? -16.574 -7.777 22.020 1.00 80.88 101 PHE A C 1
ATOM 764 O O . PHE A 1 101 ? -16.216 -6.900 22.800 1.00 80.88 101 PHE A O 1
ATOM 771 N N . ALA A 1 102 ? -17.777 -7.754 21.432 1.00 70.81 102 ALA A N 1
ATOM 772 C CA . ALA A 1 102 ? -18.753 -6.677 21.645 1.00 70.81 102 ALA A CA 1
ATOM 773 C C . ALA A 1 102 ? -19.087 -6.432 23.127 1.00 70.81 102 ALA A C 1
ATOM 775 O O . ALA A 1 102 ? -19.232 -5.284 23.534 1.00 70.81 102 ALA A O 1
ATOM 776 N N . GLU A 1 103 ? -19.162 -7.490 23.937 1.00 73.81 103 GLU A N 1
ATOM 777 C CA . GLU A 1 103 ? -19.526 -7.406 25.360 1.00 73.81 103 GLU A CA 1
ATOM 778 C C . GLU A 1 103 ? -18.313 -7.255 26.295 1.00 73.81 103 GLU A C 1
ATOM 780 O O . GLU A 1 103 ? -18.462 -7.201 27.516 1.00 73.81 103 GLU A O 1
ATOM 785 N N . HIS A 1 104 ? -17.087 -7.189 25.759 1.00 71.75 104 HIS A N 1
ATOM 786 C CA . HIS A 1 104 ? -15.903 -7.085 26.608 1.00 71.75 104 HIS A CA 1
ATOM 787 C C . HIS A 1 104 ? -15.809 -5.697 27.275 1.00 71.75 104 HIS A C 1
ATOM 789 O O . HIS A 1 104 ? -15.846 -4.686 26.577 1.00 71.75 104 HIS A O 1
ATOM 795 N N . PRO A 1 105 ? -15.550 -5.614 28.595 1.00 68.19 105 PRO A N 1
ATOM 796 C CA . PRO A 1 105 ? -15.607 -4.357 29.354 1.00 68.19 105 PRO A CA 1
ATOM 797 C C . PRO A 1 105 ? -14.524 -3.330 28.984 1.00 68.19 105 PRO A C 1
ATOM 799 O O . PRO A 1 105 ? -14.648 -2.162 29.327 1.00 68.19 105 PRO A O 1
ATOM 802 N N . VAL A 1 106 ? -13.457 -3.755 28.296 1.00 70.88 106 VAL A N 1
ATOM 803 C CA . VAL A 1 106 ? -12.328 -2.891 27.891 1.00 70.88 106 VAL A CA 1
ATOM 804 C C . VAL A 1 106 ? -12.253 -2.711 26.370 1.00 70.88 106 VAL A C 1
ATOM 80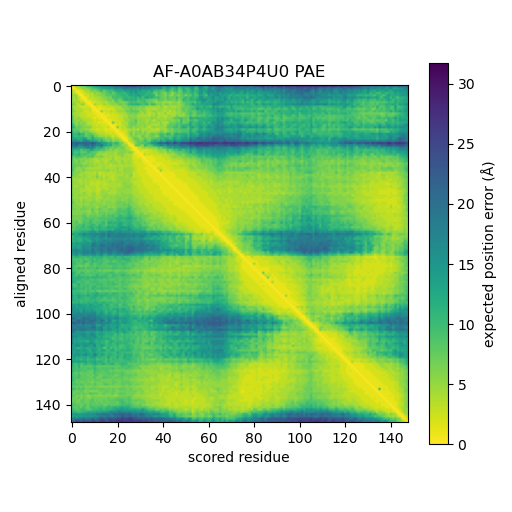6 O O . VAL A 1 106 ? -11.842 -1.662 25.889 1.00 70.88 106 VAL A O 1
ATOM 809 N N . TYR A 1 107 ? -12.661 -3.724 25.599 1.00 67.69 107 TYR A N 1
ATOM 810 C CA . TYR A 1 107 ? -12.536 -3.739 24.135 1.00 67.69 107 TYR A CA 1
ATOM 811 C C . TYR A 1 107 ? -13.876 -3.621 23.398 1.00 67.69 107 TYR A C 1
ATOM 813 O O . TYR A 1 107 ? -13.873 -3.532 22.173 1.00 67.69 107 TYR A O 1
ATOM 821 N N . GLY A 1 108 ? -15.005 -3.600 24.112 1.00 71.56 108 GLY A N 1
ATOM 822 C CA . GLY A 1 108 ? -16.350 -3.601 23.533 1.00 71.56 108 GLY A CA 1
ATOM 823 C C . GLY A 1 108 ? -16.623 -2.407 22.625 1.00 71.56 108 GLY A C 1
ATOM 824 O O . GLY A 1 108 ? -17.099 -2.588 21.505 1.00 71.56 108 GLY A O 1
ATOM 825 N N . GLU A 1 109 ? -16.233 -1.195 23.031 1.00 75.00 109 GLU A N 1
ATOM 826 C CA . GLU A 1 109 ? -16.375 0.013 22.198 1.00 75.00 109 GLU A CA 1
ATOM 827 C C . GLU A 1 109 ? -15.537 -0.061 20.910 1.00 75.00 109 GLU A C 1
ATOM 829 O O . GLU A 1 109 ? -15.998 0.286 19.825 1.00 75.00 109 GLU A O 1
ATOM 834 N N . LEU A 1 110 ? -14.313 -0.584 21.004 1.00 72.81 110 LEU A N 1
ATOM 835 C CA . LEU A 1 110 ? -13.424 -0.793 19.859 1.00 72.81 110 LEU A CA 1
ATOM 836 C C . LEU A 1 110 ? -13.963 -1.862 18.901 1.00 72.81 110 LEU A C 1
ATOM 838 O O . LEU A 1 110 ? -13.951 -1.674 17.685 1.00 72.81 110 LEU A O 1
ATOM 842 N N . ALA A 1 111 ? -14.439 -2.981 19.445 1.00 75.19 111 ALA A N 1
ATOM 843 C CA . ALA A 1 111 ? -14.977 -4.099 18.683 1.00 75.19 111 ALA A CA 1
ATOM 844 C C . ALA A 1 111 ? -16.279 -3.715 17.963 1.00 75.19 111 ALA A C 1
ATOM 846 O O . ALA A 1 111 ? -16.458 -4.037 16.788 1.00 75.19 111 ALA A O 1
ATOM 847 N N . THR A 1 112 ? -17.158 -2.965 18.631 1.00 76.44 112 THR A N 1
ATOM 848 C CA . THR A 1 112 ? -18.397 -2.446 18.035 1.00 76.44 112 THR A CA 1
ATOM 849 C C . THR A 1 112 ? -18.116 -1.381 16.978 1.00 76.44 112 THR A C 1
ATOM 851 O O . THR A 1 112 ? -18.670 -1.465 15.883 1.00 76.44 112 THR A O 1
ATOM 854 N N . ALA A 1 113 ? -17.202 -0.438 17.223 1.00 77.00 113 ALA A N 1
ATOM 855 C CA . ALA A 1 113 ? -16.780 0.529 16.209 1.00 77.00 113 ALA A CA 1
ATOM 856 C C . ALA A 1 113 ? -16.175 -0.162 14.975 1.00 77.00 113 ALA A C 1
ATOM 858 O O . ALA A 1 113 ? -16.539 0.160 13.842 1.00 77.00 113 ALA A O 1
ATOM 859 N N . ALA A 1 114 ? -15.307 -1.160 15.177 1.00 77.06 114 ALA A N 1
ATOM 860 C CA . ALA A 1 114 ? -14.752 -1.966 14.093 1.00 77.06 114 ALA A CA 1
ATOM 861 C C . ALA A 1 114 ? -15.855 -2.687 13.305 1.00 77.06 114 ALA A C 1
ATOM 863 O O . ALA A 1 114 ? -15.817 -2.696 12.074 1.00 77.06 114 ALA A O 1
ATOM 864 N N . PHE A 1 115 ? -16.866 -3.231 13.985 1.00 79.06 115 PHE A N 1
ATOM 865 C CA . PHE A 1 115 ? -18.018 -3.865 13.348 1.00 79.06 115 PHE A CA 1
ATOM 866 C C . PHE A 1 115 ? -18.832 -2.880 12.498 1.00 79.06 115 PHE A C 1
ATOM 868 O O . PHE A 1 115 ? -19.109 -3.164 11.334 1.00 79.06 115 PHE A O 1
ATOM 875 N N . TYR A 1 116 ? -19.148 -1.693 13.025 1.00 79.38 116 TYR A N 1
ATOM 876 C CA . TYR A 1 116 ? -19.879 -0.661 12.283 1.00 79.38 116 TYR A CA 1
ATOM 877 C C . TYR A 1 116 ? -19.106 -0.168 11.061 1.00 79.38 116 TYR A C 1
ATOM 879 O O . TYR A 1 116 ? -19.673 -0.081 9.973 1.00 79.38 116 TYR A O 1
ATOM 887 N N . ILE A 1 117 ? -17.806 0.101 11.206 1.00 78.19 117 ILE A N 1
ATOM 888 C CA . ILE A 1 117 ? -16.945 0.495 10.083 1.00 78.19 117 ILE A CA 1
ATOM 889 C C . ILE A 1 117 ? -16.934 -0.604 9.020 1.00 78.19 117 ILE A C 1
ATOM 891 O O . ILE A 1 117 ? -17.055 -0.322 7.834 1.00 78.19 117 ILE A O 1
ATOM 895 N N . THR A 1 118 ? -16.847 -1.862 9.435 1.00 80.62 118 THR A N 1
ATOM 896 C CA . THR A 1 118 ? -16.868 -3.011 8.525 1.00 80.62 118 THR A CA 1
ATOM 897 C C . THR A 1 118 ? -18.199 -3.128 7.789 1.00 80.62 118 THR A C 1
ATOM 899 O O . THR A 1 118 ? -18.216 -3.375 6.586 1.00 80.62 118 THR A O 1
ATOM 902 N N . PHE A 1 119 ? -19.315 -2.916 8.481 1.00 79.69 119 PHE A N 1
ATOM 903 C CA . PHE A 1 119 ? -20.648 -3.004 7.897 1.00 79.69 119 PHE A CA 1
ATOM 904 C C . PHE A 1 119 ? -20.930 -1.862 6.907 1.00 79.69 119 PHE A C 1
ATOM 906 O O . PHE A 1 119 ? -21.414 -2.105 5.805 1.00 79.69 119 PHE A O 1
ATOM 913 N N . LEU A 1 120 ? -20.581 -0.623 7.268 1.00 84.44 120 LEU A N 1
ATOM 914 C CA . LEU A 1 120 ? -20.818 0.569 6.443 1.00 84.44 120 LEU A CA 1
ATOM 915 C C . LEU A 1 120 ? -19.796 0.726 5.309 1.00 84.44 120 LEU A C 1
ATOM 917 O O . LEU A 1 120 ? -20.150 1.117 4.199 1.00 84.44 120 LEU A O 1
ATOM 921 N N . TRP A 1 121 ? -18.526 0.425 5.581 1.00 84.88 121 TRP A N 1
ATOM 922 C CA . TRP A 1 121 ? -17.401 0.731 4.694 1.00 84.88 121 TRP A CA 1
ATOM 923 C C . TRP A 1 121 ? -16.641 -0.498 4.201 1.00 84.88 121 TRP A C 1
ATOM 925 O O . TRP A 1 121 ? -15.691 -0.341 3.437 1.00 84.88 121 TRP A O 1
ATOM 935 N N . GLY A 1 122 ? -17.049 -1.720 4.552 1.00 84.00 122 GLY A N 1
ATOM 936 C CA . GLY A 1 122 ? -16.329 -2.937 4.168 1.00 84.00 122 GLY A CA 1
ATOM 937 C C . GLY A 1 122 ? -16.157 -3.085 2.657 1.00 84.00 122 GLY A C 1
ATOM 938 O O . GLY A 1 122 ? -15.044 -3.306 2.180 1.00 84.00 122 GLY A O 1
ATOM 939 N N . LEU A 1 123 ? -17.227 -2.887 1.881 1.00 86.50 123 LEU A N 1
ATOM 940 C CA . LEU A 1 123 ? -17.157 -2.957 0.418 1.00 86.50 123 LEU A CA 1
ATOM 941 C C . LEU A 1 123 ? -16.266 -1.846 -0.174 1.00 86.50 123 LEU A C 1
ATOM 943 O O . LEU A 1 123 ? -15.361 -2.181 -0.943 1.00 86.50 123 LEU A O 1
ATOM 947 N N . PRO A 1 124 ? -16.418 -0.563 0.211 1.00 88.69 124 PRO A N 1
ATOM 948 C CA . PRO A 1 124 ? -15.462 0.482 -0.149 1.00 88.69 124 PRO A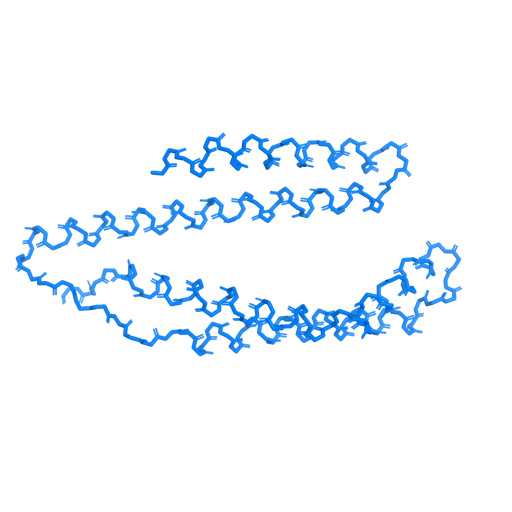 CA 1
ATOM 949 C C . PRO A 1 124 ? -14.005 0.138 0.186 1.00 88.69 124 PRO A C 1
ATOM 951 O O . PRO A 1 124 ? -13.137 0.290 -0.670 1.00 88.69 124 PRO A O 1
ATOM 954 N N . VAL A 1 125 ? -13.724 -0.374 1.387 1.00 85.88 125 VAL A N 1
ATOM 955 C CA . VAL A 1 125 ? -12.367 -0.746 1.826 1.00 85.88 125 VAL A CA 1
ATOM 956 C C . VAL A 1 125 ? -11.775 -1.830 0.925 1.00 85.88 125 VAL A C 1
ATOM 958 O O . VAL A 1 125 ? -10.640 -1.695 0.463 1.00 85.88 125 VAL A O 1
ATOM 961 N N . ILE A 1 126 ? -12.550 -2.872 0.608 1.00 89.12 126 ILE A N 1
ATOM 962 C CA . ILE A 1 126 ? -12.120 -3.951 -0.290 1.00 89.12 126 ILE A CA 1
ATOM 963 C C . ILE A 1 126 ? -11.828 -3.403 -1.688 1.00 89.12 126 ILE A C 1
ATOM 965 O O . ILE A 1 126 ? -10.768 -3.685 -2.251 1.00 89.12 126 ILE A O 1
ATOM 969 N N . VAL A 1 127 ? -12.738 -2.605 -2.253 1.00 88.81 127 VAL A N 1
ATOM 970 C CA . VAL A 1 127 ? -12.589 -2.044 -3.605 1.00 88.81 127 VAL A CA 1
ATOM 971 C C . VAL A 1 127 ? -11.372 -1.123 -3.679 1.00 88.81 127 VAL A C 1
ATOM 973 O O . VAL A 1 127 ? -10.565 -1.243 -4.601 1.00 88.81 127 VAL A O 1
ATOM 976 N N . VAL A 1 128 ? -11.187 -0.245 -2.694 1.00 89.00 128 VAL A N 1
ATOM 977 C CA . VAL A 1 128 ? -10.050 0.682 -2.650 1.00 89.00 128 VAL A CA 1
ATOM 978 C C . VAL A 1 128 ? -8.727 -0.081 -2.565 1.00 89.00 128 VAL A C 1
ATOM 980 O O . VAL A 1 128 ? -7.830 0.177 -3.369 1.00 89.00 128 VAL A O 1
ATOM 983 N N . LEU A 1 129 ? -8.608 -1.072 -1.676 1.00 86.75 129 LEU A N 1
ATOM 984 C CA . LEU A 1 129 ? -7.397 -1.897 -1.575 1.00 86.75 129 LEU A CA 1
ATOM 985 C C . LEU A 1 129 ? -7.125 -2.687 -2.860 1.00 86.75 129 LEU A C 1
ATOM 987 O O . LEU A 1 129 ? -5.986 -2.740 -3.328 1.00 86.75 129 LEU A O 1
ATOM 991 N N . THR A 1 130 ? -8.170 -3.241 -3.475 1.00 89.25 130 THR A N 1
ATOM 992 C CA . THR A 1 130 ? -8.098 -3.927 -4.775 1.00 89.25 130 THR A CA 1
ATOM 993 C C . THR A 1 130 ? -7.495 -3.014 -5.842 1.00 89.25 130 THR A C 1
ATOM 995 O O . THR A 1 130 ? -6.556 -3.397 -6.545 1.00 89.25 130 THR A O 1
ATOM 998 N N . LEU A 1 131 ? -7.996 -1.781 -5.951 1.00 91.19 131 LEU A N 1
ATOM 999 C CA . LEU A 1 131 ? -7.515 -0.812 -6.931 1.00 91.19 131 LEU A CA 1
ATOM 1000 C C . LEU A 1 131 ? -6.068 -0.399 -6.648 1.00 91.19 131 LEU A C 1
ATOM 1002 O O . LEU A 1 131 ? -5.239 -0.453 -7.558 1.00 91.19 131 LEU A O 1
ATOM 1006 N N . ILE A 1 132 ? -5.744 -0.035 -5.404 1.00 89.44 132 ILE A N 1
ATOM 1007 C CA . ILE A 1 132 ? -4.401 0.417 -5.017 1.00 89.44 132 ILE A CA 1
ATOM 1008 C C . ILE A 1 132 ? -3.364 -0.668 -5.317 1.00 89.44 132 ILE A C 1
ATOM 1010 O O . ILE A 1 132 ? -2.387 -0.404 -6.020 1.00 89.44 132 ILE A O 1
ATOM 1014 N N . VAL A 1 133 ? -3.580 -1.900 -4.846 1.00 90.81 133 VAL A N 1
ATOM 1015 C CA . VAL A 1 133 ? -2.616 -2.996 -5.036 1.00 90.81 133 VAL A CA 1
ATOM 1016 C C . VAL A 1 133 ? -2.552 -3.423 -6.505 1.00 90.81 133 VAL A C 1
ATOM 1018 O O . VAL A 1 133 ? -1.467 -3.704 -7.020 1.00 90.81 133 VAL A O 1
ATOM 1021 N N . GLY A 1 134 ? -3.678 -3.401 -7.226 1.00 89.38 134 GLY A N 1
ATOM 1022 C CA . GLY A 1 134 ? -3.714 -3.635 -8.670 1.00 89.38 134 GLY A CA 1
ATOM 1023 C C . GLY A 1 134 ? -2.839 -2.649 -9.445 1.00 89.38 134 GLY A C 1
ATOM 1024 O O . GLY A 1 134 ? -1.989 -3.051 -10.249 1.00 89.38 134 GLY A O 1
ATOM 1025 N N . TRP A 1 135 ? -2.998 -1.351 -9.186 1.00 90.75 135 TRP A N 1
ATOM 1026 C CA . TRP A 1 135 ? -2.194 -0.308 -9.823 1.00 90.75 135 TRP A CA 1
ATOM 1027 C C . TRP A 1 135 ? -0.731 -0.353 -9.389 1.00 90.75 135 TRP A C 1
ATOM 1029 O O . TRP A 1 135 ? 0.148 -0.260 -10.248 1.00 90.75 135 TRP A O 1
ATOM 1039 N N . ALA A 1 136 ? -0.459 -0.581 -8.103 1.00 89.31 136 ALA A N 1
ATOM 1040 C CA . ALA A 1 136 ? 0.896 -0.737 -7.584 1.00 89.31 136 ALA A CA 1
ATOM 1041 C C . ALA A 1 136 ? 1.619 -1.903 -8.270 1.00 89.31 136 ALA A C 1
ATOM 1043 O O . ALA A 1 136 ? 2.732 -1.735 -8.772 1.00 89.31 136 ALA A O 1
ATOM 1044 N N . LYS A 1 137 ? 0.965 -3.065 -8.401 1.00 89.00 137 LYS A N 1
ATOM 1045 C CA . LYS A 1 137 ? 1.549 -4.225 -9.085 1.00 89.00 137 LYS A CA 1
ATOM 1046 C C . LYS A 1 137 ? 1.803 -3.954 -10.563 1.00 89.00 137 LYS A C 1
ATOM 1048 O O . LYS A 1 137 ? 2.843 -4.341 -11.092 1.00 89.00 137 LYS A O 1
ATOM 1053 N N . ARG A 1 138 ? 0.882 -3.261 -11.234 1.00 87.50 138 ARG A N 1
ATOM 1054 C CA . ARG A 1 138 ? 1.055 -2.865 -12.636 1.00 87.50 138 ARG A CA 1
ATOM 1055 C C . ARG A 1 138 ? 2.227 -1.894 -12.813 1.00 87.50 138 ARG A C 1
ATOM 1057 O O . ARG A 1 138 ? 3.011 -2.059 -13.744 1.00 87.50 138 ARG A O 1
ATOM 1064 N N . ALA A 1 139 ? 2.360 -0.897 -11.940 1.00 87.06 139 ALA A N 1
ATOM 1065 C CA . ALA A 1 139 ? 3.477 0.048 -11.955 1.00 87.06 139 ALA A CA 1
ATOM 1066 C C . ALA A 1 139 ? 4.816 -0.659 -11.689 1.00 87.06 139 ALA A C 1
ATOM 1068 O O . ALA A 1 139 ? 5.814 -0.404 -12.367 1.00 87.06 139 ALA A O 1
ATOM 1069 N N . TRP A 1 140 ? 4.815 -1.615 -10.761 1.00 88.00 140 TRP A N 1
ATOM 1070 C CA . TRP A 1 140 ? 5.964 -2.466 -10.486 1.00 88.00 140 TRP A CA 1
ATOM 1071 C C . TRP A 1 140 ? 6.377 -3.296 -11.705 1.00 88.00 140 TRP A C 1
ATOM 1073 O O . TRP A 1 140 ? 7.551 -3.338 -12.062 1.00 88.00 140 TRP A O 1
ATOM 1083 N N . ASP A 1 141 ? 5.436 -3.928 -12.400 1.00 86.50 141 ASP A N 1
ATOM 1084 C CA . ASP A 1 141 ? 5.769 -4.759 -13.563 1.00 86.50 141 ASP A CA 1
ATOM 1085 C C . ASP A 1 141 ? 6.281 -3.939 -14.751 1.00 86.50 141 ASP A C 1
ATOM 1087 O O . ASP A 1 141 ? 7.124 -4.414 -15.510 1.00 86.50 141 ASP A O 1
ATOM 1091 N N . ARG A 1 142 ? 5.833 -2.687 -14.888 1.00 83.12 142 ARG A N 1
ATOM 1092 C CA . ARG A 1 142 ? 6.308 -1.764 -15.931 1.00 83.12 142 ARG A CA 1
ATOM 1093 C C . ARG A 1 142 ? 7.718 -1.235 -15.693 1.00 83.12 142 ARG A C 1
ATOM 1095 O O . ARG A 1 142 ? 8.385 -0.863 -16.648 1.00 83.12 142 ARG A O 1
ATOM 1102 N N . THR A 1 143 ? 8.166 -1.191 -14.444 1.00 82.19 143 THR A N 1
ATOM 1103 C CA . THR A 1 143 ? 9.514 -0.721 -14.082 1.00 82.19 143 THR A CA 1
ATOM 1104 C C . THR A 1 143 ? 10.528 -1.862 -13.988 1.00 82.19 143 THR A C 1
ATOM 1106 O O . THR A 1 143 ? 11.664 -1.647 -13.580 1.00 82.19 143 THR A O 1
ATOM 1109 N N . ALA A 1 144 ? 10.155 -3.091 -14.357 1.00 80.94 144 ALA A N 1
ATOM 1110 C CA . ALA A 1 144 ? 11.089 -4.207 -14.390 1.00 80.94 144 ALA A CA 1
ATOM 1111 C C . ALA A 1 144 ? 12.030 -4.107 -15.598 1.00 80.94 144 ALA A C 1
ATOM 1113 O O . ALA A 1 144 ? 11.576 -4.083 -16.742 1.00 80.94 144 ALA A O 1
ATOM 1114 N N . ALA A 1 145 ? 13.341 -4.090 -15.341 1.00 72.81 145 ALA A N 1
ATOM 1115 C CA . ALA A 1 145 ? 14.336 -4.239 -16.395 1.00 72.81 145 ALA A CA 1
ATOM 1116 C C . ALA A 1 145 ? 14.201 -5.627 -17.053 1.00 72.81 145 ALA A C 1
ATOM 1118 O O . ALA A 1 145 ? 14.012 -6.617 -16.335 1.00 72.81 145 ALA A O 1
ATOM 1119 N N . PRO A 1 146 ? 14.286 -5.727 -18.392 1.00 71.06 146 PRO A N 1
ATOM 1120 C CA . PRO A 1 146 ? 14.332 -7.016 -19.073 1.00 71.06 146 PRO A CA 1
ATOM 1121 C C . PRO A 1 146 ? 15.529 -7.833 -18.572 1.00 71.06 146 PRO A C 1
ATOM 1123 O O . PRO A 1 146 ? 16.631 -7.295 -18.436 1.00 71.06 146 PRO A O 1
ATOM 1126 N N . SER A 1 147 ? 15.341 -9.127 -18.290 1.00 64.62 147 SER A N 1
ATOM 1127 C CA . SER A 1 147 ? 16.489 -10.003 -18.043 1.00 64.62 147 SER A CA 1
ATOM 1128 C C . SER A 1 147 ? 17.174 -10.270 -19.382 1.00 64.62 147 SER A C 1
ATOM 1130 O O . SER A 1 147 ? 16.539 -10.886 -20.230 1.00 64.62 147 SER A O 1
ATOM 1132 N N . LYS A 1 148 ? 18.404 -9.753 -19.521 1.00 55.34 148 LYS A N 1
ATOM 1133 C CA . LYS A 1 148 ? 19.393 -9.950 -20.603 1.00 55.34 148 LYS A CA 1
ATOM 1134 C C . LYS A 1 148 ? 18.844 -10.334 -21.981 1.00 55.34 148 LYS A C 1
ATOM 1136 O O . LYS A 1 148 ? 18.487 -11.512 -22.173 1.00 55.34 148 LYS A O 1
#

Secondary structure (DSSP, 8-state):
-HHHHHHHHHHHHHHHHHHHHHHHHT-HHHHHHHHHHHHHHHHHHHHHHHHHHHHHHHHHHHHHH-PPP------HHHHHHHHHHHHHHHHHHHHHHHHHHTT-TTTHHHHHHHHHHHHHHHHHHHHHHHHHHHHHHHHHHHTPPP--

Radius of gyration: 20.02 Å; Cα contacts (8 Å, |Δi|>4): 166; chains: 1; bounding box: 44×30×57 Å

Sequence (148 aa):
MILPCVILGPMGMLLFGAGLDAVFKTQQLMGLVYCFGGLLIFSFLTFCLTLHIRAQQVWAWHVRTGRIPYFRKGGFLKGALVGGGVGLAAVFGCAVLGWKFAEHPVYGELATAAFYITFLWGLPVIVVLTLIVGWAKRAWDRTAAPSK

Organism: NCBI:txid1885902

pLDDT: mean 81.19, std 7.73, range [55.34, 92.06]

Nearest PDB structures (foldseek):
  2q12-assembly1_A-2  TM=2.979E-01  e=5.027E+00  Homo sapiens
  2z0n-assembly1_A-2  TM=2.994E-01  e=6.153E+00  Homo sapiens

Foldseek 3Di:
DCVLCVPLVVQLVVLLVQLVVCCPPPNVPSSVVSNVVSVVSVVVVVLVVVLVVLQVVQVVVCVVPVDDDDFDPDFLQVQLVVLLVVLVVQLVVLCVLLVPCCPPPPCNVVSVVSNVCSVVCSVVSSNVSSRVRSVSRSSVSRSHHDDD

Solvent-accessible surface area (backbone atoms only — not comparable to full-atom values): 7438 Å² total; per-residue (Å²): 118,64,71,63,49,66,57,48,44,57,52,20,52,50,30,30,52,53,7,53,57,30,43,76,71,79,45,48,68,65,9,49,54,28,31,52,52,10,52,52,44,49,51,50,52,52,50,52,50,51,49,50,54,31,42,52,50,35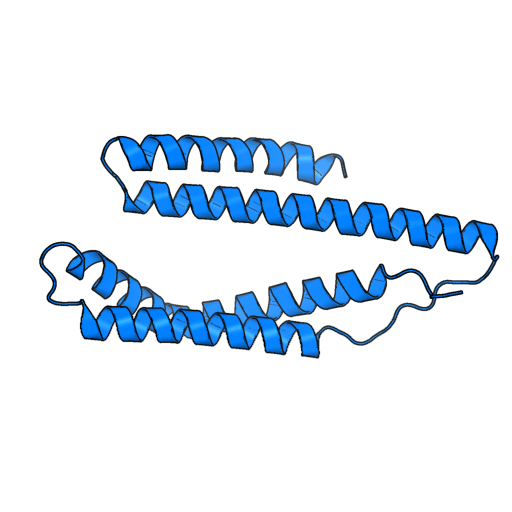,49,54,49,29,73,74,68,76,51,83,84,80,67,55,88,59,42,34,68,63,19,21,52,52,19,33,50,53,26,48,52,52,34,51,50,30,42,51,43,15,71,74,29,41,86,38,95,85,47,12,70,60,17,42,50,39,26,52,48,30,72,78,38,29,67,60,48,19,52,50,35,13,51,52,34,8,51,50,36,25,56,52,47,48,33,56,60,80,84,128